Protein AF-A0A1G3TPR8-F1 (afdb_monomer_lite)

Foldseek 3Di:
DDADPLVVLLVVLLVLLQVLLVCVVVVHDPVVNLVSLVSNVVSLVCCVPHVVQDPVNSCVSNCVRPNPDDSDDPPDPPDPPPPPPDPVDDPVPPDDD

Sequence (97 aa):
MMQIPAQEILSSLEEGYKEYKKSKAEGKSEVILAHIKGFCTTLEQILSAYGGVSVEEMMERKEPILGNELLRMNDGEGNKIDLSADFDEPTIFRKRR

Radius of gyration: 14.78 Å; chains: 1; bounding box: 29×36×40 Å

pLDDT: mean 75.03, std 19.35, range [38.56, 96.44]

Secondary structure (DSSP, 8-state):
-----HHHHHHHHHHHHHHHHHHHHTT--HHHHHHHHHHHHHHHHHHHHHS---HHHHHHHHHHHHTT---SPP--TT----TTS-TTS-TTT----

Structure (mmCIF, N/CA/C/O backbone):
data_AF-A0A1G3TPR8-F1
#
_entry.id   AF-A0A1G3TPR8-F1
#
loop_
_atom_site.group_PDB
_atom_site.id
_atom_site.type_symbol
_atom_site.label_atom_id
_atom_site.label_alt_id
_atom_site.label_comp_id
_atom_site.label_asym_id
_atom_site.label_entity_id
_atom_site.label_seq_id
_atom_site.pdbx_PDB_ins_code
_atom_site.Cartn_x
_atom_site.Cartn_y
_atom_site.Cartn_z
_atom_site.occupancy
_atom_site.B_iso_or_equiv
_atom_site.auth_seq_id
_atom_site.auth_comp_id
_atom_site.auth_asym_id
_atom_site.auth_atom_id
_atom_site.pdbx_PDB_model_num
ATOM 1 N N . MET A 1 1 ? -14.764 -9.934 19.330 1.00 50.38 1 MET A N 1
ATOM 2 C CA . MET A 1 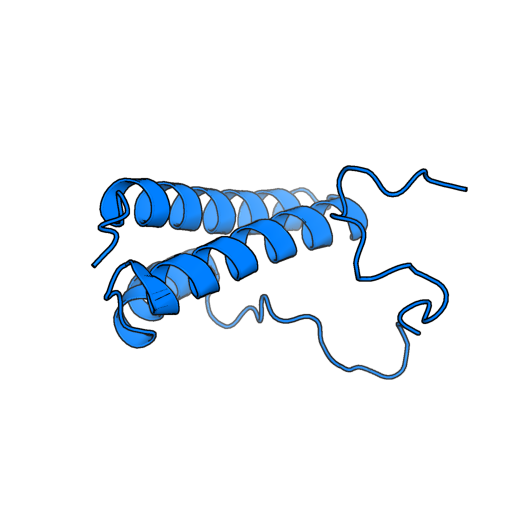1 ? -14.180 -9.038 18.312 1.00 50.38 1 MET A CA 1
ATOM 3 C C . MET A 1 1 ? -12.691 -9.326 18.300 1.00 50.38 1 MET A C 1
ATOM 5 O O . MET A 1 1 ? -12.082 -9.227 19.357 1.00 50.38 1 MET A O 1
ATOM 9 N N . MET A 1 2 ? -12.142 -9.822 17.191 1.00 56.19 2 MET A N 1
ATOM 10 C CA . MET A 1 2 ? -10.701 -10.073 17.092 1.00 56.19 2 MET A CA 1
ATOM 11 C C . MET A 1 2 ? -10.020 -8.718 16.907 1.00 56.19 2 MET A C 1
ATOM 13 O O . MET A 1 2 ? -10.339 -8.012 15.957 1.00 56.19 2 MET A O 1
ATOM 17 N N . GLN A 1 3 ? -9.166 -8.326 17.850 1.00 70.00 3 GLN A N 1
ATOM 18 C CA . GLN A 1 3 ? -8.464 -7.048 17.806 1.00 70.00 3 GLN A CA 1
ATOM 19 C C . GLN A 1 3 ? -7.073 -7.314 17.231 1.00 70.00 3 GLN A C 1
ATOM 21 O O . GLN A 1 3 ? -6.246 -7.962 17.870 1.00 70.00 3 GLN A O 1
ATOM 26 N N . ILE A 1 4 ? -6.857 -6.908 15.981 1.00 84.06 4 ILE A N 1
ATOM 27 C CA . ILE A 1 4 ? -5.553 -7.020 15.317 1.00 84.06 4 ILE A CA 1
ATOM 28 C C . ILE A 1 4 ? -4.624 -5.892 15.793 1.00 84.06 4 ILE A C 1
ATOM 30 O O . ILE A 1 4 ? -5.120 -4.848 16.230 1.00 84.06 4 ILE A O 1
ATOM 34 N N . PRO A 1 5 ? -3.291 -6.040 15.679 1.00 91.00 5 PRO A N 1
ATOM 35 C CA . PRO A 1 5 ? -2.351 -4.958 15.964 1.00 91.00 5 PRO A CA 1
ATOM 36 C C . PRO A 1 5 ? -2.390 -3.899 14.844 1.00 91.00 5 PRO A C 1
ATOM 38 O O . PRO A 1 5 ? -1.479 -3.783 14.029 1.00 91.00 5 PRO A O 1
ATOM 41 N N . ALA A 1 6 ? -3.480 -3.127 14.779 1.00 91.19 6 ALA A N 1
ATOM 42 C CA . ALA A 1 6 ? -3.774 -2.210 13.675 1.00 91.19 6 ALA A CA 1
ATOM 43 C C . ALA A 1 6 ? -2.665 -1.171 13.439 1.00 91.19 6 ALA A C 1
ATOM 45 O O . ALA A 1 6 ? -2.362 -0.860 12.294 1.00 91.19 6 ALA A O 1
ATOM 46 N N . GLN A 1 7 ? -2.016 -0.678 14.499 1.00 92.06 7 GLN A N 1
ATOM 47 C CA . GLN A 1 7 ? -0.918 0.290 14.382 1.00 92.06 7 GLN A CA 1
ATOM 48 C C . GLN A 1 7 ? 0.350 -0.316 13.765 1.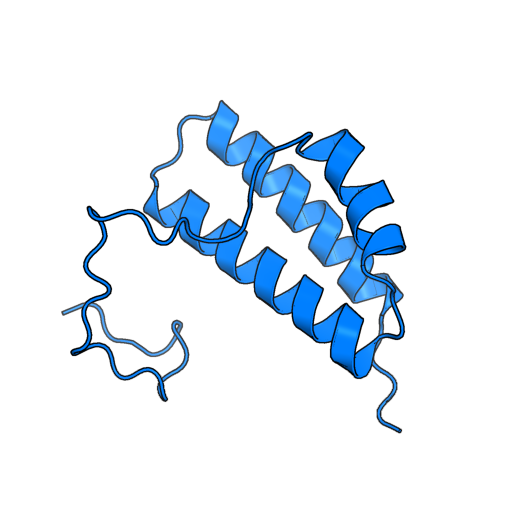00 92.06 7 GLN A C 1
ATOM 50 O O . GLN A 1 7 ? 1.000 0.324 12.943 1.00 92.06 7 GLN A O 1
ATOM 55 N N . GLU A 1 8 ? 0.682 -1.563 14.106 1.00 94.12 8 GLU A N 1
ATOM 56 C CA . GLU A 1 8 ? 1.818 -2.267 13.497 1.00 94.12 8 GLU A CA 1
ATOM 57 C C . GLU A 1 8 ? 1.549 -2.522 12.013 1.00 94.12 8 GLU A C 1
ATOM 59 O O . GLU A 1 8 ? 2.398 -2.254 11.166 1.00 94.12 8 GLU A O 1
ATOM 64 N N . ILE A 1 9 ? 0.328 -2.952 11.685 1.00 94.44 9 ILE A N 1
ATOM 65 C CA . ILE A 1 9 ? -0.091 -3.200 10.304 1.00 94.44 9 ILE A CA 1
ATOM 66 C C . ILE A 1 9 ? -0.130 -1.896 9.491 1.00 94.44 9 ILE A C 1
ATOM 68 O O . ILE A 1 9 ? 0.290 -1.889 8.336 1.00 94.44 9 ILE A O 1
ATOM 72 N N . LEU A 1 10 ? -0.570 -0.783 10.088 1.00 92.69 10 LEU A N 1
ATOM 73 C CA . LEU A 1 10 ? -0.493 0.554 9.489 1.00 92.69 10 LEU A CA 1
ATOM 74 C C . LEU A 1 10 ? 0.954 0.953 9.182 1.00 92.69 10 LEU A C 1
ATOM 76 O O . LEU A 1 10 ? 1.233 1.439 8.088 1.00 92.69 10 LEU A O 1
ATOM 80 N N . SER A 1 11 ? 1.881 0.699 10.108 1.00 94.19 11 SER A N 1
ATOM 81 C CA . SER A 1 11 ? 3.308 0.949 9.883 1.00 94.19 11 SER A CA 1
ATOM 82 C C . SER A 1 11 ? 3.849 0.099 8.730 1.00 94.19 11 SER A C 1
ATOM 84 O O . SER A 1 11 ? 4.536 0.615 7.850 1.00 94.19 11 SER A O 1
ATOM 86 N N . SER A 1 12 ? 3.496 -1.190 8.678 1.00 95.62 12 SER A N 1
ATOM 87 C CA . SER A 1 12 ? 3.872 -2.072 7.566 1.00 95.62 12 SER A CA 1
ATOM 88 C C . SER A 1 12 ? 3.277 -1.621 6.227 1.00 95.62 12 SER A C 1
ATOM 90 O O . SER A 1 12 ? 3.932 -1.731 5.191 1.00 95.62 12 SER A O 1
ATOM 92 N N . LEU A 1 13 ? 2.056 -1.081 6.226 1.00 94.38 13 LEU A N 1
ATOM 93 C CA . LEU A 1 13 ? 1.427 -0.522 5.031 1.00 94.38 13 LEU A CA 1
ATOM 94 C C . LEU A 1 13 ? 2.184 0.714 4.520 1.00 94.38 13 LEU A C 1
ATOM 96 O O . LEU 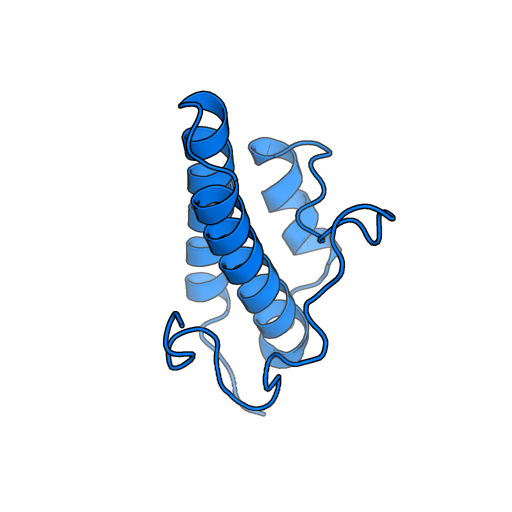A 1 13 ? 2.464 0.810 3.325 1.00 94.38 13 LEU A O 1
ATOM 100 N N . GLU A 1 14 ? 2.590 1.621 5.412 1.00 94.88 14 GLU A N 1
ATOM 101 C CA . GLU A 1 14 ? 3.422 2.772 5.040 1.00 94.88 14 GLU A CA 1
ATOM 102 C C . GLU A 1 14 ? 4.781 2.363 4.461 1.00 94.88 14 GLU A C 1
ATOM 104 O O . GLU A 1 14 ? 5.265 2.980 3.506 1.00 94.88 14 GLU A O 1
ATOM 109 N N . GLU A 1 15 ? 5.413 1.330 5.020 1.00 96.44 15 GLU A N 1
ATOM 110 C CA . GLU A 1 15 ? 6.640 0.755 4.464 1.00 96.44 15 GLU A CA 1
ATOM 111 C C . GLU A 1 15 ? 6.404 0.181 3.065 1.00 96.44 15 GLU A C 1
ATOM 113 O O . GLU A 1 15 ? 7.184 0.460 2.153 1.00 96.44 15 GLU A O 1
ATOM 118 N N . GLY A 1 16 ? 5.289 -0.527 2.861 1.00 95.12 16 GLY A N 1
ATOM 119 C CA . GLY A 1 16 ? 4.873 -1.020 1.549 1.00 95.12 16 GLY A CA 1
ATOM 120 C C . GLY A 1 16 ? 4.726 0.101 0.514 1.00 95.12 16 GLY A C 1
ATOM 121 O O . GLY A 1 16 ? 5.240 -0.010 -0.601 1.00 95.12 16 GLY A O 1
ATOM 122 N N . TYR A 1 17 ? 4.105 1.225 0.887 1.00 94.62 17 TYR A N 1
ATOM 123 C CA . TYR A 1 17 ? 3.995 2.398 0.014 1.00 94.62 17 TYR A CA 1
ATOM 124 C C . TYR A 1 17 ? 5.364 2.988 -0.350 1.00 94.62 17 TYR A C 1
ATOM 126 O O . TYR A 1 17 ? 5.622 3.300 -1.517 1.00 94.62 17 TYR A O 1
ATOM 134 N N . LYS A 1 18 ? 6.262 3.134 0.633 1.00 95.56 18 LYS A N 1
ATOM 135 C CA . LYS A 1 18 ? 7.624 3.650 0.411 1.00 95.56 18 LYS A CA 1
ATOM 136 C C . LYS A 1 18 ? 8.414 2.726 -0.513 1.00 95.56 18 LYS A C 1
ATOM 138 O O . LYS A 1 18 ? 9.067 3.209 -1.440 1.00 95.56 18 LYS A O 1
ATOM 143 N N . GLU A 1 19 ? 8.310 1.418 -0.302 1.00 95.25 19 GLU A N 1
ATOM 144 C CA . GLU A 1 19 ? 8.989 0.414 -1.116 1.00 95.25 19 GLU A CA 1
ATOM 145 C C . GLU A 1 19 ? 8.453 0.393 -2.549 1.00 95.25 19 GLU A C 1
ATOM 147 O O . GLU A 1 19 ? 9.243 0.348 -3.488 1.00 95.25 19 GLU A O 1
ATOM 152 N N . TYR A 1 20 ? 7.138 0.534 -2.750 1.00 92.81 20 TYR A N 1
ATOM 153 C CA . TYR A 1 20 ? 6.563 0.652 -4.092 1.00 92.81 20 TYR A CA 1
ATOM 154 C C . TYR A 1 20 ? 7.112 1.879 -4.830 1.00 92.81 20 TYR A C 1
ATOM 156 O O . TYR A 1 20 ? 7.589 1.762 -5.962 1.00 92.81 20 TYR A O 1
ATOM 164 N N . LYS A 1 21 ? 7.107 3.052 -4.179 1.00 93.00 21 LYS A N 1
ATOM 165 C CA . LYS A 1 21 ? 7.646 4.295 -4.754 1.00 93.00 21 L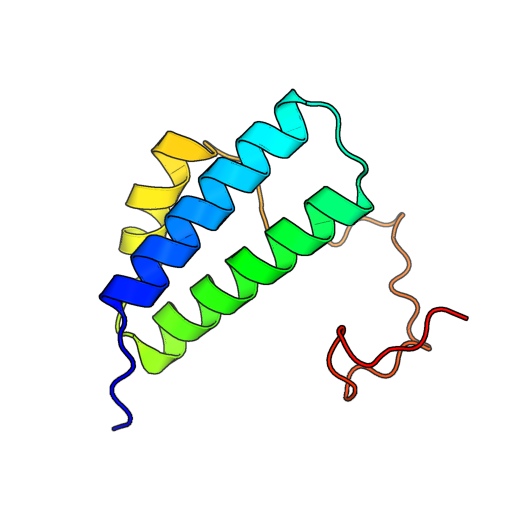YS A CA 1
ATOM 166 C C . LYS A 1 21 ? 9.114 4.141 -5.145 1.00 93.00 21 LYS A C 1
ATOM 168 O O . LYS A 1 21 ? 9.507 4.518 -6.248 1.00 93.00 21 LYS A O 1
ATOM 173 N N . LYS A 1 22 ? 9.916 3.581 -4.237 1.00 94.81 22 LYS A N 1
ATOM 174 C CA . LYS A 1 22 ? 11.347 3.344 -4.436 1.00 94.81 22 LYS A CA 1
ATOM 175 C C . LYS A 1 22 ? 11.591 2.357 -5.576 1.00 94.81 22 LYS A C 1
ATOM 177 O O . LYS A 1 22 ? 12.322 2.679 -6.505 1.00 94.81 22 LYS A O 1
ATOM 182 N N . SER A 1 23 ? 10.934 1.200 -5.550 1.00 91.12 23 SER A N 1
ATOM 183 C CA . SER A 1 23 ? 11.049 0.174 -6.589 1.00 91.12 23 SER A CA 1
ATOM 184 C C . SER A 1 23 ? 10.649 0.703 -7.968 1.00 91.12 23 SER A C 1
ATOM 186 O O . SER A 1 23 ? 11.303 0.392 -8.964 1.00 91.12 23 SER A O 1
ATOM 188 N N . LYS A 1 24 ? 9.624 1.558 -8.039 1.00 91.06 24 LYS A N 1
ATOM 189 C CA . LYS A 1 24 ? 9.234 2.223 -9.284 1.00 91.06 24 LYS A CA 1
ATOM 190 C C . LYS A 1 24 ? 10.313 3.191 -9.777 1.00 91.06 24 LYS A C 1
ATOM 192 O O . LYS A 1 24 ? 10.660 3.158 -10.953 1.00 91.06 24 LYS A O 1
ATOM 197 N N . ALA A 1 25 ? 10.873 4.013 -8.888 1.00 92.94 25 ALA A N 1
ATOM 198 C CA . ALA A 1 25 ? 11.955 4.942 -9.223 1.00 92.94 25 ALA A CA 1
ATOM 199 C C . ALA A 1 25 ? 13.246 4.223 -9.661 1.00 92.94 25 ALA A C 1
ATOM 201 O O . ALA A 1 25 ? 13.959 4.712 -10.532 1.00 92.94 25 ALA A O 1
ATOM 202 N N . GLU A 1 26 ? 13.525 3.045 -9.098 1.00 95.94 26 GLU A N 1
ATOM 203 C CA . GLU A 1 26 ? 14.653 2.185 -9.480 1.00 95.94 26 GLU A CA 1
ATOM 204 C C . GLU A 1 26 ? 14.424 1.407 -10.789 1.00 95.94 26 GLU A C 1
ATOM 206 O O . GLU A 1 26 ? 15.321 0.692 -11.236 1.00 95.94 26 GLU A O 1
ATOM 211 N N . GLY A 1 27 ? 13.237 1.502 -11.399 1.00 91.81 27 GLY A N 1
ATOM 212 C CA . GLY A 1 27 ? 12.908 0.771 -12.623 1.00 91.81 27 GLY A CA 1
ATOM 213 C C . GLY A 1 27 ? 12.831 -0.746 -12.425 1.00 91.81 27 GLY A C 1
ATOM 214 O O . GLY A 1 27 ? 13.215 -1.505 -13.316 1.00 91.81 27 GLY A O 1
ATOM 215 N N . LYS A 1 28 ? 12.376 -1.213 -11.250 1.00 87.94 28 LYS A N 1
ATOM 216 C CA . LYS A 1 28 ? 12.124 -2.645 -11.017 1.00 87.94 28 LYS A CA 1
ATOM 217 C C . LYS A 1 28 ? 11.056 -3.174 -11.976 1.00 87.94 28 LYS A C 1
ATOM 219 O O . LYS A 1 28 ? 10.225 -2.429 -12.486 1.00 87.94 28 LYS A O 1
ATOM 224 N N . SER A 1 29 ? 11.062 -4.489 -12.192 1.00 86.81 29 SER A N 1
ATOM 225 C CA . SER A 1 29 ? 10.099 -5.140 -13.078 1.00 86.81 29 SER A CA 1
ATOM 226 C C . SER A 1 29 ? 8.659 -5.004 -12.577 1.00 86.81 29 SER A C 1
ATOM 228 O O . SER A 1 29 ? 8.398 -4.985 -11.373 1.00 86.81 29 SER A O 1
ATOM 230 N N . GLU A 1 30 ? 7.710 -5.023 -13.514 1.00 83.19 30 GLU A N 1
ATOM 231 C CA . GLU A 1 30 ? 6.270 -5.003 -13.220 1.00 83.19 30 GLU A CA 1
ATOM 232 C C . GLU A 1 30 ? 5.837 -6.125 -12.267 1.00 83.19 30 GLU A C 1
ATOM 234 O O . GLU A 1 30 ? 4.941 -5.936 -11.452 1.00 83.19 30 GLU A O 1
ATOM 239 N N . VAL A 1 31 ? 6.514 -7.279 -12.300 1.00 83.56 31 VAL A N 1
ATOM 240 C CA . VAL A 1 31 ? 6.261 -8.387 -11.364 1.00 83.56 31 VAL A CA 1
ATOM 241 C C . VAL A 1 31 ? 6.556 -7.966 -9.920 1.00 83.56 31 VAL A C 1
ATOM 243 O O . VAL A 1 31 ? 5.752 -8.230 -9.029 1.00 83.56 31 VAL A O 1
ATOM 246 N N . ILE A 1 32 ? 7.679 -7.283 -9.677 1.00 82.62 32 ILE A N 1
ATOM 247 C CA . ILE A 1 32 ? 8.041 -6.783 -8.341 1.00 82.62 32 ILE A CA 1
ATOM 248 C C . ILE A 1 32 ? 7.029 -5.727 -7.889 1.00 82.62 32 ILE A C 1
ATOM 250 O O . ILE A 1 32 ? 6.524 -5.796 -6.769 1.00 82.62 32 ILE A O 1
ATOM 254 N N . LEU A 1 33 ? 6.679 -4.794 -8.777 1.00 84.81 33 LEU A N 1
ATOM 255 C CA . LEU A 1 33 ? 5.686 -3.759 -8.490 1.00 84.81 33 LEU A CA 1
ATOM 256 C C . LEU A 1 33 ? 4.315 -4.362 -8.151 1.00 84.81 33 LEU A C 1
ATOM 258 O O . LEU A 1 33 ? 3.683 -3.935 -7.186 1.00 84.81 33 LEU A O 1
ATOM 262 N N . ALA A 1 34 ? 3.878 -5.387 -8.886 1.00 84.38 34 ALA A N 1
ATOM 263 C CA . ALA A 1 34 ? 2.631 -6.100 -8.630 1.00 84.38 34 ALA A CA 1
ATOM 264 C C . ALA A 1 34 ? 2.631 -6.816 -7.269 1.00 84.38 34 ALA A C 1
ATOM 266 O O . ALA A 1 34 ? 1.626 -6.769 -6.559 1.00 84.38 34 ALA A O 1
ATOM 267 N N . HIS A 1 35 ? 3.752 -7.423 -6.863 1.00 86.25 35 HIS A N 1
ATOM 268 C CA . HIS A 1 35 ? 3.875 -8.037 -5.538 1.00 86.25 35 HIS A CA 1
ATOM 269 C C . HIS A 1 35 ? 3.731 -7.011 -4.408 1.00 86.25 35 HIS A C 1
ATOM 271 O O . HIS A 1 35 ? 2.983 -7.252 -3.459 1.00 86.25 35 HIS A O 1
ATOM 277 N N . ILE A 1 36 ? 4.394 -5.856 -4.521 1.00 89.94 36 ILE A N 1
ATOM 278 C CA . ILE A 1 36 ? 4.306 -4.801 -3.501 1.00 89.94 36 ILE A CA 1
ATOM 279 C C . ILE A 1 36 ? 2.887 -4.211 -3.460 1.00 89.94 36 ILE A C 1
ATOM 281 O O . ILE A 1 36 ? 2.341 -4.003 -2.376 1.00 89.94 36 ILE A O 1
ATOM 285 N N . LYS A 1 37 ? 2.249 -4.006 -4.624 1.00 88.12 37 LYS A N 1
ATOM 286 C CA . LYS A 1 37 ? 0.837 -3.592 -4.707 1.00 88.12 37 LYS A CA 1
ATOM 287 C C . LYS A 1 37 ? -0.082 -4.576 -3.987 1.00 88.12 37 LYS A C 1
ATOM 289 O O . LYS A 1 37 ? -0.861 -4.159 -3.137 1.00 88.12 37 LYS A O 1
ATOM 294 N N . GLY A 1 38 ? 0.043 -5.872 -4.282 1.00 86.25 38 GLY A N 1
ATOM 295 C CA . GLY A 1 38 ? -0.771 -6.918 -3.658 1.00 86.25 38 GLY A CA 1
ATOM 296 C C . GLY A 1 38 ? -0.607 -6.970 -2.137 1.00 86.25 38 GLY A C 1
ATOM 297 O O . GLY A 1 38 ? -1.599 -7.093 -1.416 1.00 86.25 38 GLY A O 1
ATOM 298 N N . PHE A 1 39 ? 0.623 -6.799 -1.643 1.00 92.62 39 PHE A N 1
ATOM 299 C CA . PHE A 1 39 ? 0.897 -6.659 -0.213 1.00 92.62 39 PHE A CA 1
ATOM 300 C C . PHE A 1 39 ? 0.144 -5.466 0.393 1.00 92.62 39 PHE A C 1
ATOM 302 O O . PHE A 1 39 ? -0.633 -5.651 1.328 1.00 92.62 39 PHE A O 1
ATOM 309 N N . CYS A 1 40 ? 0.301 -4.268 -0.179 1.00 90.50 40 CYS A N 1
ATOM 310 C CA . CYS A 1 40 ? -0.355 -3.059 0.325 1.00 90.50 40 CYS A CA 1
ATOM 311 C C . CYS A 1 40 ? -1.884 -3.202 0.330 1.00 90.50 40 CYS A C 1
ATOM 313 O O . CYS A 1 40 ? -2.521 -2.925 1.340 1.00 90.50 40 CYS A O 1
ATOM 315 N N . THR A 1 41 ? -2.472 -3.704 -0.761 1.00 86.94 41 THR A N 1
ATOM 316 C CA . THR A 1 41 ? -3.925 -3.913 -0.866 1.00 86.94 41 THR A CA 1
ATOM 317 C C . THR A 1 41 ? -4.451 -4.913 0.161 1.00 86.94 41 THR A C 1
ATOM 319 O O . THR A 1 41 ? -5.531 -4.712 0.713 1.00 86.94 41 THR A O 1
ATOM 322 N N . THR A 1 42 ? -3.688 -5.963 0.470 1.00 90.75 42 THR A N 1
ATOM 323 C CA . THR A 1 42 ? -4.070 -6.925 1.516 1.00 90.75 42 THR A CA 1
ATOM 324 C C . THR A 1 42 ? -4.113 -6.252 2.888 1.00 90.75 42 THR A C 1
ATOM 326 O O . THR A 1 42 ? -5.057 -6.456 3.650 1.00 90.75 42 THR A O 1
ATOM 329 N N . LEU A 1 43 ? -3.125 -5.411 3.205 1.00 92.12 43 LEU A N 1
ATOM 330 C CA . LEU A 1 43 ? -3.111 -4.684 4.474 1.00 92.12 43 LEU A CA 1
ATOM 331 C C . LEU A 1 43 ? -4.222 -3.626 4.548 1.00 92.12 43 LEU A C 1
ATOM 333 O O . LEU A 1 43 ? -4.876 -3.536 5.584 1.00 92.12 43 LEU A O 1
ATOM 337 N N . GLU A 1 44 ? -4.497 -2.895 3.460 1.00 87.06 44 GLU A N 1
ATOM 338 C CA . GLU A 1 44 ? -5.636 -1.960 3.368 1.00 87.06 44 GLU A CA 1
ATOM 339 C C . GLU A 1 44 ? -6.962 -2.676 3.714 1.00 87.06 44 GLU A C 1
ATOM 341 O O . GLU A 1 44 ? -7.766 -2.182 4.508 1.00 87.06 44 GLU A O 1
ATOM 346 N N . GLN A 1 45 ? -7.176 -3.881 3.171 1.00 86.50 45 GLN A N 1
ATOM 347 C CA . GLN A 1 45 ? -8.367 -4.694 3.444 1.00 86.50 45 GLN A CA 1
ATOM 348 C C . GLN A 1 45 ? -8.437 -5.164 4.902 1.00 86.50 45 GLN A C 1
ATOM 350 O O . GLN A 1 45 ? -9.497 -5.082 5.523 1.00 86.50 45 GLN A O 1
ATOM 355 N N . ILE A 1 46 ? -7.320 -5.637 5.463 1.00 87.25 46 ILE A N 1
ATOM 356 C CA . ILE A 1 46 ? -7.249 -6.092 6.858 1.00 87.25 46 ILE A CA 1
ATOM 357 C C . ILE A 1 46 ? -7.553 -4.938 7.823 1.00 87.25 46 ILE A C 1
ATOM 359 O O . ILE A 1 46 ? -8.346 -5.099 8.753 1.00 87.25 46 ILE A O 1
ATOM 363 N N . LEU A 1 47 ? -6.956 -3.769 7.593 1.00 86.38 47 LEU A N 1
ATOM 364 C CA . LEU A 1 47 ? -7.150 -2.577 8.417 1.00 86.38 47 LEU A CA 1
ATOM 365 C C . LEU A 1 47 ? -8.592 -2.065 8.359 1.00 86.38 47 LEU A C 1
ATOM 367 O O . LEU A 1 47 ? -9.165 -1.753 9.404 1.00 86.38 47 LEU A O 1
ATOM 371 N N . SER A 1 48 ? -9.200 -2.064 7.171 1.00 83.31 48 SER A N 1
ATOM 372 C CA . SER A 1 48 ? -10.596 -1.662 6.990 1.00 83.31 48 SER A CA 1
ATOM 373 C C . SER A 1 48 ? -11.583 -2.640 7.639 1.00 83.31 48 SER A C 1
ATOM 375 O O . SER A 1 48 ? -12.522 -2.212 8.307 1.00 83.31 48 SER A O 1
ATOM 377 N N . ALA A 1 49 ? -11.372 -3.951 7.485 1.00 84.88 49 ALA A N 1
ATOM 378 C CA . ALA A 1 49 ? -12.312 -4.964 7.967 1.00 84.88 49 ALA A CA 1
ATOM 379 C C . ALA A 1 49 ? -12.177 -5.268 9.468 1.00 84.88 49 ALA A C 1
ATOM 381 O O . ALA A 1 49 ? -13.172 -5.564 10.131 1.00 84.88 49 ALA A O 1
ATOM 382 N N . TYR A 1 50 ? -10.955 -5.217 10.005 1.00 86.19 50 TYR A N 1
ATOM 383 C CA . TYR A 1 50 ? -10.653 -5.706 11.356 1.00 86.19 50 TYR A CA 1
ATOM 384 C C . TYR A 1 50 ? -9.905 -4.695 12.228 1.00 86.19 50 TYR A C 1
ATOM 386 O O . TYR A 1 50 ? -9.920 -4.818 13.451 1.00 86.19 50 TYR A O 1
ATOM 394 N N . GLY A 1 51 ? -9.242 -3.708 11.622 1.00 81.50 51 GLY A N 1
ATOM 395 C CA . GLY A 1 51 ? -8.454 -2.701 12.336 1.00 81.50 51 GLY A CA 1
ATOM 396 C C . GLY A 1 51 ? -9.254 -1.487 12.797 1.00 81.50 51 GLY A C 1
ATOM 397 O O . GLY A 1 51 ? -8.747 -0.715 13.604 1.00 81.50 51 GLY A O 1
ATOM 398 N N . GLY A 1 52 ? -10.482 -1.310 12.296 1.00 83.56 52 GLY A N 1
ATOM 399 C CA . GLY A 1 52 ? -11.287 -0.114 12.558 1.00 83.56 52 GLY A CA 1
ATOM 400 C C . GLY A 1 52 ? -10.692 1.162 11.954 1.00 83.56 52 GLY A C 1
ATOM 401 O O . GLY A 1 52 ? -11.055 2.254 12.379 1.00 83.56 52 GLY A O 1
ATOM 402 N N . VAL A 1 53 ? -9.776 1.023 10.992 1.00 82.06 53 VAL A N 1
ATOM 403 C CA . VAL A 1 53 ? -9.114 2.139 10.312 1.00 82.06 53 VAL A CA 1
ATOM 404 C C . VAL A 1 53 ? -9.954 2.533 9.106 1.00 82.06 53 VAL A C 1
ATOM 406 O O . VAL A 1 53 ? -10.324 1.679 8.292 1.00 82.06 53 VA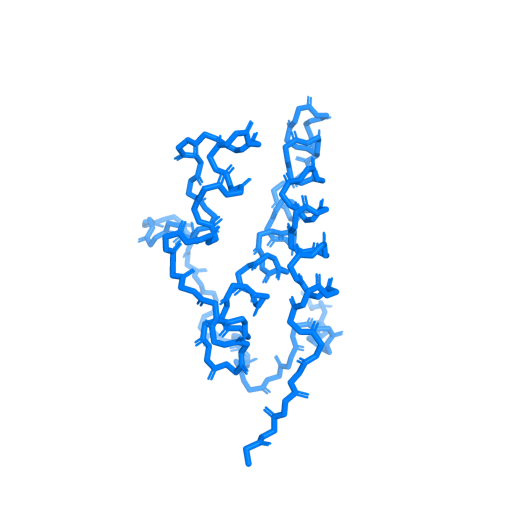L A O 1
ATOM 409 N N . SER A 1 54 ? -10.275 3.819 8.990 1.00 80.81 54 SER A N 1
ATOM 410 C CA . SER A 1 54 ? -11.092 4.307 7.883 1.00 80.81 54 SER A CA 1
ATOM 411 C C . SER A 1 54 ? -10.283 4.401 6.586 1.00 80.81 54 SER A C 1
ATOM 413 O O . SER A 1 54 ? -9.049 4.428 6.583 1.00 80.81 54 SER A O 1
ATOM 415 N N . VAL A 1 55 ? -10.983 4.448 5.451 1.00 75.19 55 VAL A N 1
ATOM 416 C CA . VAL A 1 55 ? -10.330 4.638 4.149 1.00 75.19 55 VAL A CA 1
ATOM 417 C C . VAL A 1 55 ? -9.641 6.000 4.097 1.00 75.19 55 VAL A C 1
ATOM 419 O O . VAL A 1 55 ? -8.537 6.100 3.572 1.00 75.19 55 VAL A O 1
ATOM 422 N N . GLU A 1 56 ? -10.254 7.023 4.686 1.00 76.56 56 GLU A N 1
ATOM 423 C CA . GLU A 1 56 ? -9.715 8.379 4.782 1.00 76.56 56 GLU A CA 1
ATOM 424 C C . GLU A 1 56 ? -8.386 8.391 5.546 1.00 76.56 56 GLU A C 1
ATOM 426 O O . GLU A 1 56 ? -7.403 8.914 5.029 1.00 76.56 56 GLU A O 1
ATOM 431 N N . GLU A 1 57 ? -8.311 7.721 6.703 1.00 81.56 57 GLU A N 1
ATOM 432 C CA . GLU A 1 57 ? -7.066 7.620 7.481 1.00 81.56 57 GLU A CA 1
ATOM 433 C C . GLU A 1 57 ? -5.949 6.918 6.685 1.00 81.56 57 GLU A C 1
ATOM 435 O O . GLU A 1 57 ? -4.784 7.323 6.721 1.00 81.56 57 GLU A O 1
ATOM 440 N N . MET A 1 58 ? -6.285 5.877 5.916 1.00 82.38 58 MET A N 1
ATOM 441 C CA . MET A 1 58 ? -5.306 5.216 5.045 1.00 82.38 58 MET A CA 1
ATOM 442 C C . MET A 1 58 ? -4.860 6.114 3.884 1.00 82.38 58 MET A C 1
ATOM 444 O O . MET A 1 58 ? -3.689 6.073 3.495 1.00 82.38 58 MET A O 1
ATOM 448 N N . MET A 1 59 ? -5.762 6.930 3.335 1.00 78.81 59 MET A N 1
ATOM 449 C CA . MET A 1 59 ? -5.465 7.865 2.247 1.00 78.81 59 MET A CA 1
ATOM 450 C C . MET A 1 59 ? -4.571 9.020 2.706 1.00 78.81 59 MET A C 1
ATOM 452 O O . MET A 1 59 ? -3.606 9.330 2.008 1.00 78.81 59 MET A O 1
ATOM 456 N N . GLU A 1 60 ? -4.794 9.570 3.903 1.00 85.44 60 GLU A N 1
ATOM 457 C CA . GLU A 1 60 ? -3.938 10.608 4.504 1.00 85.44 60 GLU A CA 1
ATOM 458 C C . GLU A 1 60 ? -2.470 10.169 4.617 1.00 85.44 60 GLU A C 1
ATOM 460 O O . GLU A 1 60 ? -1.555 10.980 4.472 1.00 85.44 60 GLU A O 1
ATOM 465 N N . ARG A 1 61 ? -2.225 8.869 4.824 1.00 85.75 61 ARG A N 1
ATOM 466 C CA . ARG A 1 61 ? -0.871 8.285 4.861 1.00 85.75 61 ARG A CA 1
ATOM 467 C C . ARG A 1 61 ? -0.329 7.956 3.472 1.00 85.75 61 ARG A C 1
ATOM 469 O O . ARG A 1 61 ? 0.874 8.052 3.228 1.00 85.75 61 ARG A O 1
ATOM 476 N N . LYS A 1 62 ? -1.206 7.553 2.553 1.00 84.50 62 LYS A N 1
ATOM 477 C CA . LYS A 1 62 ? -0.856 7.135 1.190 1.00 84.50 62 LYS A CA 1
ATOM 478 C C . LYS A 1 62 ? -0.484 8.310 0.294 1.00 84.50 62 LYS A C 1
ATOM 480 O O . LYS A 1 62 ? 0.536 8.239 -0.391 1.00 84.50 62 LYS A O 1
ATOM 485 N N . GLU A 1 63 ? -1.279 9.376 0.296 1.00 85.12 63 GLU A N 1
ATOM 486 C CA . GLU A 1 63 ? -1.118 10.525 -0.605 1.00 85.12 63 GLU A CA 1
ATOM 487 C C . GLU A 1 63 ? 0.257 11.208 -0.497 1.00 85.12 63 GLU A C 1
ATOM 489 O O . GLU A 1 63 ? 0.878 11.437 -1.538 1.00 85.12 63 GLU A O 1
ATOM 494 N N . PRO A 1 64 ? 0.831 11.459 0.697 1.00 87.56 64 PRO A N 1
ATOM 495 C CA . PRO A 1 64 ? 2.167 12.051 0.806 1.00 87.56 64 PRO A CA 1
ATOM 496 C C . PRO A 1 64 ? 3.278 11.181 0.196 1.00 87.56 64 PRO A C 1
ATOM 498 O O . PRO A 1 64 ? 4.330 11.684 -0.209 1.00 87.56 64 PRO A O 1
ATOM 501 N N . ILE A 1 65 ? 3.068 9.863 0.133 1.00 88.50 65 ILE A N 1
ATOM 502 C CA . ILE A 1 65 ? 4.059 8.910 -0.368 1.00 88.50 65 ILE A CA 1
ATOM 503 C C . ILE A 1 65 ? 3.856 8.687 -1.866 1.00 88.50 65 ILE A C 1
ATOM 505 O O . ILE A 1 65 ? 4.788 8.882 -2.649 1.00 88.50 65 ILE A O 1
ATOM 509 N N . LEU A 1 66 ? 2.650 8.297 -2.264 1.00 81.44 66 LEU A N 1
ATOM 510 C CA . LEU A 1 66 ? 2.318 7.807 -3.599 1.00 81.44 66 LEU A CA 1
ATOM 511 C C . LEU A 1 66 ? 1.574 8.821 -4.475 1.00 81.44 66 LEU A C 1
ATOM 513 O O . LEU A 1 66 ? 1.438 8.596 -5.677 1.00 81.44 66 LEU A O 1
ATOM 517 N N . GLY A 1 67 ? 1.103 9.932 -3.908 1.00 79.12 67 GLY A N 1
ATOM 518 C CA . GLY A 1 67 ? 0.219 10.867 -4.600 1.00 79.12 67 GLY A CA 1
ATOM 519 C C . GLY A 1 67 ? -1.036 10.157 -5.107 1.00 79.12 67 GLY A C 1
ATOM 520 O O . GLY A 1 67 ? -1.667 9.397 -4.377 1.00 79.12 67 GLY A O 1
ATOM 521 N N . ASN A 1 68 ? -1.344 10.353 -6.390 1.00 68.88 68 ASN A N 1
ATOM 522 C CA . ASN A 1 68 ? -2.519 9.780 -7.055 1.00 68.88 68 ASN A CA 1
ATOM 523 C C . ASN A 1 68 ? -2.276 8.379 -7.659 1.00 68.88 68 ASN A C 1
ATOM 525 O O . ASN A 1 68 ? -3.068 7.929 -8.488 1.00 68.88 68 ASN A O 1
ATOM 529 N N . GLU A 1 69 ? -1.177 7.688 -7.323 1.00 68.00 69 GLU A N 1
ATOM 530 C CA . GLU A 1 69 ? -0.930 6.333 -7.840 1.00 68.00 69 GLU A CA 1
ATOM 531 C C . GLU A 1 69 ? -2.019 5.360 -7.368 1.00 68.00 69 GLU A C 1
ATOM 533 O O . GLU A 1 69 ? -2.184 5.079 -6.175 1.00 68.00 69 GLU A O 1
ATOM 538 N N . LEU A 1 70 ? -2.721 4.767 -8.332 1.00 62.47 70 LEU A N 1
ATOM 539 C CA . LEU A 1 70 ? -3.650 3.682 -8.064 1.00 62.47 70 LEU A CA 1
ATOM 540 C C . LEU A 1 70 ? -2.867 2.385 -7.817 1.00 62.47 70 LEU A C 1
ATOM 542 O O . LEU A 1 70 ? -2.195 1.839 -8.698 1.00 62.47 70 LEU A O 1
ATOM 546 N N . LEU A 1 71 ? -2.974 1.882 -6.587 1.00 63.50 71 LEU A N 1
ATOM 547 C CA . LEU A 1 71 ? -2.480 0.552 -6.214 1.00 63.50 71 LEU A CA 1
ATOM 548 C C . LEU A 1 71 ? -3.425 -0.569 -6.661 1.00 63.50 71 LEU A C 1
ATOM 550 O O . LEU A 1 71 ? -2.999 -1.718 -6.744 1.00 63.50 71 LEU A O 1
ATOM 554 N N . ARG A 1 72 ? -4.681 -0.240 -6.996 1.00 57.34 72 ARG A N 1
ATOM 555 C CA . ARG A 1 72 ? -5.606 -1.195 -7.610 1.00 57.34 72 ARG A CA 1
ATOM 556 C C . ARG A 1 72 ? -5.053 -1.629 -8.966 1.00 57.34 72 ARG A C 1
ATOM 558 O O . ARG A 1 72 ? -4.563 -0.800 -9.734 1.00 57.34 72 ARG A O 1
ATOM 565 N N . MET A 1 73 ? -5.112 -2.930 -9.249 1.00 49.09 73 MET A N 1
ATOM 566 C CA . MET A 1 73 ? -4.901 -3.411 -10.612 1.00 49.09 73 MET A CA 1
ATOM 567 C C . MET A 1 73 ? -5.937 -2.718 -11.498 1.00 49.09 73 MET A C 1
ATOM 569 O O . MET A 1 73 ? -7.120 -2.727 -11.178 1.00 49.09 73 MET A O 1
ATOM 573 N N . ASN A 1 74 ? -5.489 -2.055 -12.563 1.00 44.44 74 ASN A N 1
ATOM 574 C CA . ASN A 1 74 ? -6.413 -1.545 -13.564 1.00 44.44 74 ASN A CA 1
ATOM 575 C C . ASN A 1 74 ? -7.096 -2.751 -14.212 1.00 44.44 74 ASN A C 1
ATOM 577 O O . ASN A 1 74 ? -6.401 -3.645 -14.698 1.00 44.44 74 ASN A O 1
ATOM 581 N N . ASP A 1 75 ? -8.422 -2.719 -14.308 1.00 42.12 75 ASP A N 1
ATOM 582 C CA . ASP A 1 75 ? -9.250 -3.666 -15.072 1.00 42.12 75 ASP A CA 1
ATOM 583 C C . ASP A 1 75 ? -9.051 -3.507 -16.603 1.00 42.12 75 ASP A C 1
ATOM 585 O O . ASP A 1 75 ? -9.949 -3.750 -17.405 1.00 42.12 75 ASP A O 1
ATOM 589 N N . GLY A 1 76 ? -7.879 -3.020 -17.028 1.00 38.56 76 GLY A N 1
ATOM 590 C CA . GLY A 1 76 ? -7.568 -2.648 -18.400 1.00 38.56 76 GLY A CA 1
ATOM 591 C C . GLY A 1 76 ? -7.299 -3.866 -19.280 1.00 38.56 76 GLY A C 1
ATOM 592 O O . GLY A 1 76 ? -6.514 -4.745 -18.923 1.00 38.56 76 GLY A O 1
ATOM 593 N N . GLU A 1 77 ? -7.913 -3.842 -20.461 1.00 40.69 77 GLU A N 1
ATOM 594 C CA . GLU A 1 77 ? -8.079 -4.859 -21.516 1.00 40.69 77 GLU A CA 1
ATOM 595 C C . GLU A 1 77 ? -6.812 -5.585 -22.047 1.00 40.69 77 GLU A C 1
ATOM 597 O O . GLU A 1 77 ? -6.874 -6.273 -23.064 1.00 40.69 77 GLU A O 1
ATOM 602 N N . GLY A 1 78 ? -5.657 -5.475 -21.389 1.00 40.25 78 GLY A N 1
ATOM 603 C CA . GLY A 1 78 ? -4.394 -6.118 -21.782 1.00 40.25 78 GLY A CA 1
ATOM 604 C C . GLY A 1 78 ? -3.885 -7.197 -20.823 1.00 40.25 78 GLY A C 1
ATOM 605 O O . GLY A 1 78 ? -3.135 -8.074 -21.245 1.00 40.25 78 GLY A O 1
ATOM 606 N N . ASN A 1 79 ? -4.313 -7.188 -19.559 1.00 42.16 79 ASN A N 1
ATOM 607 C CA . ASN A 1 79 ? -4.005 -8.259 -18.615 1.00 42.16 79 ASN A CA 1
ATOM 608 C C . ASN A 1 79 ? -5.201 -9.198 -18.562 1.00 42.16 79 ASN A C 1
ATOM 610 O O . ASN A 1 79 ? -6.071 -9.064 -17.704 1.00 42.16 79 ASN A O 1
ATOM 614 N N . LYS A 1 80 ? -5.245 -10.169 -19.482 1.00 41.69 80 LYS A N 1
ATOM 615 C CA . LYS A 1 80 ? -6.047 -11.367 -19.239 1.00 41.69 80 LYS A CA 1
ATOM 616 C C . LYS A 1 80 ? -5.500 -11.976 -17.957 1.00 41.69 80 LYS A C 1
ATOM 618 O O . LYS A 1 80 ? -4.450 -12.612 -17.974 1.00 41.69 80 LYS A O 1
ATOM 623 N N . ILE A 1 81 ? -6.187 -11.717 -16.848 1.00 47.06 81 ILE A N 1
ATOM 624 C CA . ILE A 1 81 ? -6.111 -12.553 -15.662 1.00 47.06 81 ILE A CA 1
ATOM 625 C C . ILE A 1 81 ? -6.237 -13.968 -16.209 1.00 47.06 81 ILE A C 1
ATOM 627 O O . ILE A 1 81 ? -7.225 -14.281 -16.878 1.00 47.06 81 ILE A O 1
ATOM 631 N N . ASP A 1 82 ? -5.192 -14.772 -16.051 1.00 46.34 82 ASP A N 1
ATOM 632 C CA . ASP A 1 82 ? -5.272 -16.167 -16.429 1.00 46.34 82 ASP A CA 1
ATOM 633 C C . ASP A 1 82 ? -6.329 -16.795 -15.521 1.00 46.34 82 ASP A C 1
ATOM 635 O O . ASP A 1 82 ? -6.080 -17.073 -14.351 1.00 46.34 82 ASP A O 1
ATOM 639 N N . LEU A 1 83 ? -7.549 -16.926 -16.041 1.00 46.31 83 LEU A N 1
ATOM 640 C CA . LEU A 1 83 ? -8.687 -17.503 -15.331 1.00 46.31 83 LEU A CA 1
ATOM 641 C C . LEU A 1 83 ? -8.481 -19.004 -15.062 1.00 46.31 83 LEU A C 1
ATOM 643 O O . LEU A 1 83 ? -9.328 -19.616 -14.420 1.00 46.31 83 LEU A O 1
ATOM 647 N N . SER A 1 84 ? -7.379 -19.599 -15.543 1.00 48.34 84 SER A N 1
ATOM 648 C CA . SER A 1 84 ? -6.930 -20.927 -15.120 1.00 48.34 84 SER A CA 1
ATOM 649 C C . SER A 1 84 ? -6.127 -20.916 -13.815 1.00 48.34 84 SER A C 1
ATOM 651 O O . SER A 1 84 ? -5.850 -21.984 -13.268 1.00 48.34 84 SER A O 1
ATOM 653 N N . ALA A 1 85 ? -5.762 -19.740 -13.291 1.00 50.78 85 ALA A N 1
ATOM 654 C CA . ALA A 1 85 ? -5.141 -19.639 -11.983 1.00 50.78 85 ALA A CA 1
ATOM 655 C C . ALA A 1 85 ? -6.162 -20.026 -10.909 1.00 50.78 85 ALA A C 1
ATOM 657 O O . ALA A 1 85 ? -7.212 -19.403 -10.785 1.00 50.78 85 ALA A O 1
ATOM 658 N N . ASP A 1 86 ? -5.842 -21.051 -10.127 1.00 49.50 86 ASP A N 1
ATOM 659 C CA . ASP A 1 86 ? -6.629 -21.425 -8.960 1.00 49.50 86 ASP A CA 1
ATOM 660 C C . ASP A 1 86 ? -6.588 -20.272 -7.944 1.00 49.50 86 ASP A C 1
ATOM 662 O O . ASP A 1 86 ? -5.549 -19.979 -7.339 1.00 49.50 86 ASP A O 1
ATOM 666 N N . PHE A 1 87 ? -7.705 -19.549 -7.826 1.00 50.94 87 PHE A N 1
ATOM 667 C CA . PHE A 1 87 ? -7.821 -18.407 -6.923 1.00 50.94 87 PHE A CA 1
ATOM 668 C C . PHE A 1 87 ? -8.004 -18.819 -5.463 1.00 50.94 87 PHE A C 1
ATOM 670 O O . PHE A 1 87 ? -7.788 -17.975 -4.591 1.00 50.94 87 PHE A O 1
ATOM 677 N N . ASP A 1 88 ? -8.296 -20.096 -5.206 1.00 47.28 88 ASP A N 1
ATOM 678 C CA . ASP A 1 88 ? -8.372 -20.655 -3.859 1.00 47.28 88 ASP A CA 1
ATOM 679 C C . ASP A 1 88 ? -6.969 -20.957 -3.295 1.00 47.28 88 ASP A C 1
ATOM 681 O O . ASP A 1 88 ? -6.795 -21.059 -2.079 1.00 47.28 88 ASP A O 1
ATOM 685 N N . GLU A 1 89 ? -5.934 -21.024 -4.146 1.00 40.00 89 GLU A N 1
ATOM 686 C CA . GLU A 1 89 ? -4.543 -21.182 -3.716 1.00 40.00 89 GLU A CA 1
ATOM 687 C C . GLU A 1 89 ? -3.878 -19.814 -3.444 1.00 40.00 89 GLU A C 1
ATOM 689 O O . GLU A 1 89 ? -3.770 -18.979 -4.360 1.00 40.00 89 GLU A O 1
ATOM 694 N N . PRO A 1 90 ? -3.367 -19.561 -2.217 1.00 45.09 90 PRO A N 1
ATOM 695 C CA . PRO A 1 90 ? -2.611 -18.351 -1.921 1.00 45.09 90 PRO A CA 1
ATOM 696 C C . PRO A 1 90 ? -1.409 -18.210 -2.855 1.00 45.09 90 PRO A C 1
ATOM 698 O O . PRO A 1 90 ? -0.688 -19.173 -3.116 1.00 45.09 90 PRO A O 1
ATOM 701 N N . THR A 1 91 ? -1.139 -16.986 -3.311 1.00 50.59 91 THR A N 1
ATOM 702 C CA . THR A 1 91 ? -0.120 -16.673 -4.332 1.00 50.59 91 THR A CA 1
ATOM 703 C C . THR A 1 91 ? 1.271 -17.247 -4.030 1.00 50.59 91 TH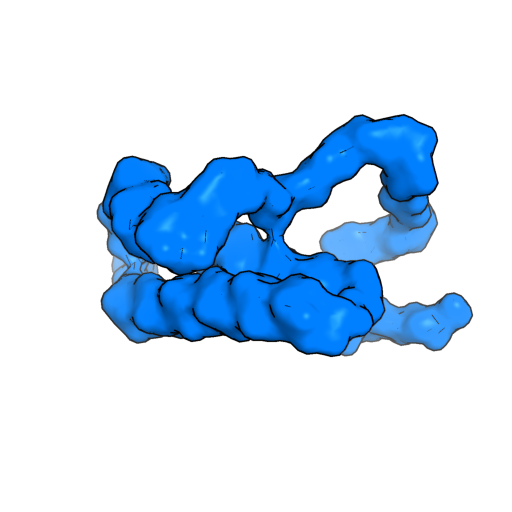R A C 1
ATOM 705 O O . THR A 1 91 ? 2.037 -17.499 -4.955 1.00 50.59 91 THR A O 1
ATOM 708 N N . ILE A 1 92 ? 1.602 -17.486 -2.754 1.00 41.53 92 ILE A N 1
ATOM 709 C CA . ILE A 1 92 ? 2.891 -18.055 -2.325 1.00 41.53 92 ILE A CA 1
ATOM 710 C C . ILE A 1 92 ? 3.049 -19.545 -2.667 1.00 41.53 92 ILE A C 1
ATOM 712 O O . ILE A 1 92 ? 4.174 -20.030 -2.755 1.00 41.53 92 ILE A O 1
ATOM 716 N N . PHE A 1 93 ? 1.936 -20.266 -2.824 1.00 39.53 93 PHE A N 1
ATOM 717 C CA . PHE A 1 93 ? 1.911 -21.710 -3.070 1.00 39.53 93 PHE A CA 1
ATOM 718 C C . PHE A 1 93 ? 1.726 -22.057 -4.548 1.00 39.53 93 PHE A C 1
ATOM 720 O O . PHE A 1 93 ? 2.106 -23.152 -4.967 1.00 39.53 93 PHE A O 1
ATOM 727 N N . ARG A 1 94 ? 1.276 -21.092 -5.361 1.00 59.19 94 ARG A N 1
ATOM 728 C CA . ARG A 1 94 ? 1.135 -21.259 -6.810 1.00 59.19 94 ARG A CA 1
ATOM 729 C C . ARG A 1 94 ? 2.492 -21.580 -7.436 1.00 59.19 94 ARG A C 1
ATOM 731 O O . ARG A 1 94 ? 3.366 -20.717 -7.563 1.00 59.19 94 ARG A O 1
ATOM 738 N N . LYS A 1 95 ? 2.690 -22.838 -7.842 1.00 47.59 95 LYS A N 1
ATOM 739 C CA . LYS A 1 95 ? 3.895 -23.253 -8.574 1.00 47.59 95 LYS A CA 1
ATOM 740 C C . LYS A 1 95 ? 3.943 -22.512 -9.908 1.00 47.59 95 LYS A C 1
ATOM 742 O O . LYS A 1 95 ? 3.043 -22.672 -10.727 1.00 47.59 95 LYS A O 1
ATOM 747 N N . ARG A 1 96 ? 5.020 -21.754 -10.147 1.00 46.88 96 ARG A N 1
ATOM 748 C CA . ARG A 1 96 ? 5.333 -21.214 -11.479 1.00 46.88 96 ARG A CA 1
ATOM 749 C C . ARG A 1 96 ? 5.493 -22.398 -12.438 1.00 46.88 96 ARG A C 1
ATOM 751 O O . ARG A 1 96 ? 6.442 -23.167 -12.287 1.00 46.88 96 ARG A O 1
ATOM 758 N N . ARG A 1 97 ? 4.530 -22.583 -13.336 1.00 48.16 97 ARG A N 1
ATOM 759 C CA . ARG A 1 97 ? 4.610 -23.517 -14.462 1.00 48.16 97 ARG A CA 1
ATOM 760 C C . ARG A 1 97 ? 4.993 -22.759 -15.719 1.00 48.16 97 ARG A C 1
ATOM 762 O O . ARG A 1 97 ? 4.580 -21.585 -15.824 1.00 48.16 97 ARG A O 1
#